Protein 4JNU (pdb70)

Solvent-accessible surface area: 9953 Å² total; per-residue (Å²): 135,107,130,8,70,1,64,55,0,71,93,1,58,102,63,0,101,96,13,41,59,22,1,48,111,3,1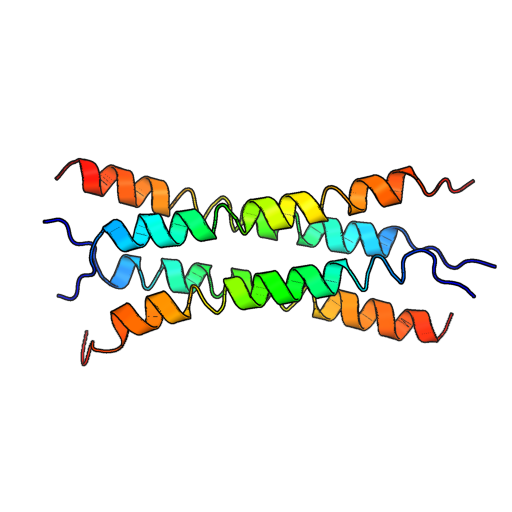7,58,36,0,97,88,13,25,89,94,25,145,163,62,135,76,122,14,84,8,102,14,0,140,78,0,48,77,55,0,98,85,16,58,93,21,2,55,83,0,25,65,43,0,121,86,30,40,115,93,36,146,116,188,112,148,78,57,38,15,93,32,1,124,73,0,50,122,64,0,106,121,17,31,86,33,0,48,102,1,16,56,48,0,105,80,16,22,112,90,27,152,150,126,86,129,7,57,2,9,84,22,0,128,93,0,32,109,70,0,99,112,19,33,112,26,0,42,84,1,15,50,45,0,108,83,60,19,129,106,36,189,138,132

CATH classification: 1.20.5.170

InterPro domains:
  IPR024864 Nucleoporin Nup54/Nup57/Nup44 [PTHR13000] (2-497)
  IPR025712 Nucleoporin Nup54, alpha-helical domain [PF13874] (300-438)
  IPR040985 Nup54, C-terminal interacting domain [PF18437] (453-491)

Structure (mmCIF, N/CA/C/O backbone):
data_4JNU
#
_entry.id   4JNU
#
_cell.length_a   39.909
_cell.length_b   45.126
_cell.length_c   46.384
_cell.angle_alpha   90.000
_cell.angle_beta   113.750
_cell.angle_gamma   90.000
#
_symmetry.space_group_name_H-M   'P 1 21 1'
#
loop_
_entity.id
_entity.type
_entity.pdbx_description
1 polymer 'Nucleoporin p54'
2 water water
#
loop_
_atom_site.group_PDB
_atom_site.id
_atom_site.type_symbol
_atom_site.label_atom_id
_atom_site.label_alt_id
_atom_site.label_comp_id
_atom_site.label_asym_id
_atom_site.label_entity_id
_atom_site.label_seq_id
_atom_site.pdbx_PDB_ins_code
_atom_site.Cartn_x
_atom_site.Cartn_y
_atom_site.Cartn_z
_atom_site.occupancy
_atom_site.B_iso_or_equiv
_atom_site.auth_seq_id
_atom_site.auth_comp_id
_atom_site.auth_asym_id
_atom_site.auth_atom_id
_atom_site.pdbx_PDB_model_num
ATOM 1 N N . SER A 1 1 ? -0.802 -6.561 41.252 1.00 49.49 451 SER A N 1
ATOM 2 C CA . SER A 1 1 ? 0.449 -5.833 41.057 1.00 48.59 451 SER A CA 1
ATOM 3 C C . SER A 1 1 ? 0.459 -5.116 39.712 1.00 33.43 451 SER A C 1
ATOM 4 O O . SER A 1 1 ? -0.310 -5.463 38.813 1.00 31.70 451 SER A O 1
ATOM 11 N N . TYR A 1 2 ? 1.335 -4.120 39.587 1.00 27.33 452 TYR A N 1
ATOM 12 C CA . TYR A 1 2 ? 1.345 -3.219 38.428 1.00 25.02 452 TYR A CA 1
ATOM 13 C C . TYR A 1 2 ? 2.529 -3.421 37.485 1.00 24.66 452 TYR A C 1
ATOM 14 O O . TYR A 1 2 ? 3.671 -3.498 37.916 1.00 23.37 452 TYR A O 1
ATOM 32 N N . TYR A 1 3 ? 2.233 -3.457 36.194 1.00 22.18 453 TYR A N 1
ATOM 33 C CA . TYR A 1 3 ? 3.228 -3.760 35.184 1.00 20.74 453 TYR A CA 1
ATOM 34 C C . TYR A 1 3 ? 3.152 -2.745 34.061 1.00 22.03 453 TYR A C 1
ATOM 35 O O . TYR A 1 3 ? 2.061 -2.380 33.629 1.00 25.53 453 TYR A O 1
ATOM 53 N N . ILE A 1 4 ? 4.307 -2.328 33.568 1.00 19.65 454 ILE A N 1
ATOM 54 C CA . ILE A 1 4 ? 4.367 -1.399 32.446 1.00 20.51 454 ILE A CA 1
ATOM 55 C C . ILE A 1 4 ? 4.964 -2.097 31.234 1.00 18.70 454 ILE A C 1
ATOM 56 O O . ILE A 1 4 ? 5.775 -3.017 31.360 1.00 21.11 454 ILE A O 1
ATOM 72 N N . ASP A 1 5 ? 4.508 -1.679 30.063 1.00 18.85 455 ASP A N 1
ATOM 73 C CA . ASP A 1 5 ? 5.010 -2.197 28.803 1.00 21.19 455 ASP A CA 1
ATOM 74 C C . ASP A 1 5 ? 6.529 -2.064 28.713 1.00 19.32 455 ASP A C 1
ATOM 75 O O . ASP A 1 5 ? 7.090 -0.998 29.024 1.00 22.15 455 ASP A O 1
ATOM 84 N N . ALA A 1 6 ? 7.188 -3.143 28.297 1.00 18.14 456 ALA A N 1
A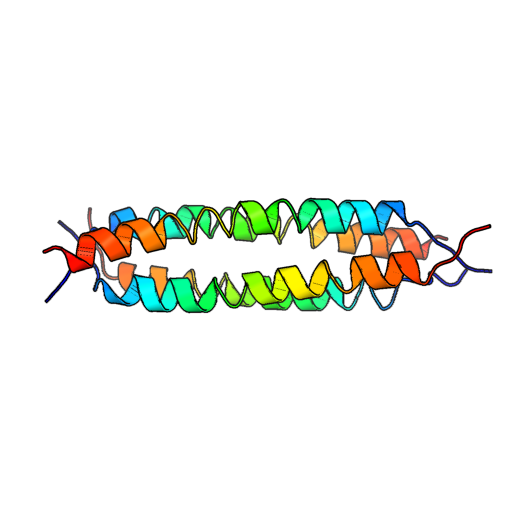TOM 85 C CA . ALA A 1 6 ? 8.639 -3.134 28.151 1.00 21.14 456 ALA A CA 1
ATOM 86 C C . ALA A 1 6 ? 9.060 -2.055 27.181 1.00 23.58 456 ALA A C 1
ATOM 87 O O . ALA A 1 6 ? 10.151 -1.510 27.306 1.00 18.36 456 ALA A O 1
ATOM 94 N N . ASP A 1 7 ? 8.211 -1.736 26.213 1.00 20.19 457 ASP A N 1
ATOM 95 C CA . ASP A 1 7 ? 8.577 -0.703 25.233 1.00 20.47 457 ASP A CA 1
ATOM 96 C C . ASP A 1 7 ? 8.715 0.672 25.878 1.00 24.06 457 ASP A C 1
ATOM 97 O O . ASP A 1 7 ? 9.515 1.485 25.413 1.00 20.37 457 ASP A O 1
ATOM 106 N N . LEU A 1 8 ? 7.966 0.944 26.940 1.00 17.13 458 LEU A N 1
ATOM 107 C CA . LEU A 1 8 ? 8.085 2.221 27.656 1.00 18.83 458 LEU A CA 1
ATOM 108 C C . LEU A 1 8 ? 9.448 2.327 28.283 1.00 19.42 458 LEU A C 1
ATOM 109 O O . LEU A 1 8 ? 10.041 3.415 28.352 1.00 18.62 458 LEU A O 1
ATOM 125 N N . LEU A 1 9 ? 9.987 1.196 28.701 1.00 14.29 459 LEU A N 1
ATOM 126 C CA . LEU A 1 9 ? 11.305 1.142 29.278 1.00 17.82 459 LEU A CA 1
ATOM 127 C C . LEU A 1 9 ? 12.369 1.258 28.180 1.00 16.77 459 LEU A C 1
ATOM 128 O O . LEU A 1 9 ? 13.398 1.895 28.385 1.00 16.79 459 LEU A O 1
ATOM 144 N N A ARG A 1 10 ? 12.129 0.653 27.020 0.60 16.02 460 ARG A N 1
ATOM 145 N N B ARG A 1 10 ? 12.125 0.656 27.019 0.40 15.98 460 ARG A N 1
ATOM 146 C CA A ARG A 1 10 ? 13.080 0.793 25.909 0.60 16.27 460 ARG A CA 1
ATOM 147 C CA B ARG A 1 10 ? 13.077 0.777 25.912 0.40 17.25 460 ARG A CA 1
ATOM 148 C C A ARG A 1 10 ? 13.146 2.241 25.460 0.60 19.10 460 ARG A C 1
ATOM 149 C C B ARG A 1 10 ? 13.135 2.222 25.426 0.40 18.71 460 ARG A C 1
ATOM 150 O O A ARG A 1 10 ? 14.213 2.738 25.080 0.60 17.40 460 ARG A O 1
ATOM 151 O O B ARG A 1 10 ? 14.184 2.694 24.982 0.40 19.52 460 ARG A O 1
ATOM 192 N N . GLU A 1 11 ? 12.011 2.927 25.517 1.00 16.07 461 GLU A N 1
ATOM 193 C CA . GLU A 1 11 ? 11.964 4.345 25.155 1.00 18.75 461 GLU A CA 1
ATOM 194 C C . GLU A 1 11 ? 12.778 5.194 26.143 1.00 14.64 461 GLU A C 1
ATOM 195 O O . GLU A 1 11 ? 13.533 6.111 25.739 1.00 14.34 461 GLU A O 1
ATOM 207 N N . ILE A 1 12 ? 12.661 4.912 27.431 1.00 13.63 462 ILE A N 1
ATOM 208 C CA . ILE A 1 12 ? 13.446 5.610 28.433 1.00 13.36 462 ILE A CA 1
ATOM 209 C C . ILE A 1 12 ? 14.927 5.358 28.139 1.00 13.56 462 ILE A C 1
ATOM 210 O O . ILE A 1 12 ? 15.746 6.261 28.260 1.00 12.96 462 ILE A O 1
ATOM 226 N N . LYS A 1 13 ? 15.266 4.121 27.765 1.00 13.08 463 LYS A N 1
ATOM 227 C CA . LYS A 1 13 ? 16.649 3.760 27.481 1.00 15.61 463 LYS A CA 1
ATOM 228 C C . LYS A 1 13 ? 17.154 4.577 26.299 1.00 15.52 463 LYS A C 1
ATOM 229 O O . LYS A 1 13 ? 18.307 5.009 26.291 1.00 14.44 463 LYS A O 1
ATOM 248 N N . GLN A 1 14 ? 16.289 4.804 25.310 1.00 14.42 464 GLN A N 1
ATOM 249 C CA . GLN A 1 14 ? 16.683 5.580 24.132 1.00 16.44 464 GLN A CA 1
ATOM 250 C C . GLN A 1 14 ? 17.016 7.009 24.549 1.00 14.79 464 GLN A C 1
ATOM 251 O O . GLN A 1 14 ? 18.021 7.576 24.107 1.00 14.34 464 GLN A O 1
ATOM 265 N N . HIS A 1 15 ? 16.208 7.619 25.411 1.00 13.88 465 HIS A N 1
ATOM 266 C CA . HIS A 1 15 ? 16.513 8.957 25.917 1.00 13.66 465 HIS A CA 1
ATOM 267 C C . HIS A 1 15 ? 17.795 8.969 26.739 1.00 11.45 465 HIS A C 1
ATOM 268 O O . HIS A 1 15 ? 18.575 9.926 26.669 1.00 13.44 465 HIS A O 1
ATOM 283 N N . LEU A 1 16 ? 18.048 7.909 27.498 1.00 11.65 466 LEU A N 1
ATOM 284 C CA . LEU A 1 16 ? 19.283 7.836 28.278 1.00 12.92 466 LEU A CA 1
ATOM 285 C C . LEU A 1 16 ? 20.494 7.753 27.350 1.00 11.85 466 LEU A C 1
ATOM 286 O O . LEU A 1 16 ? 21.525 8.327 27.636 1.00 11.86 466 LEU A O 1
ATOM 302 N N A LYS A 1 17 ? 20.361 7.057 26.224 0.44 13.27 467 LYS A N 1
ATOM 303 N N B LYS A 1 17 ? 20.337 7.060 26.233 0.56 11.30 467 LYS A N 1
ATOM 304 C CA A LYS A 1 17 ? 21.461 7.028 25.264 0.44 14.87 467 LYS A CA 1
ATOM 305 C CA B LYS A 1 17 ? 21.404 6.994 25.251 0.56 12.69 467 LYS A CA 1
ATOM 306 C C A LYS A 1 17 ? 21.721 8.428 24.726 0.44 14.15 467 LYS A C 1
ATOM 307 C C B LYS A 1 17 ? 21.692 8.365 24.646 0.56 11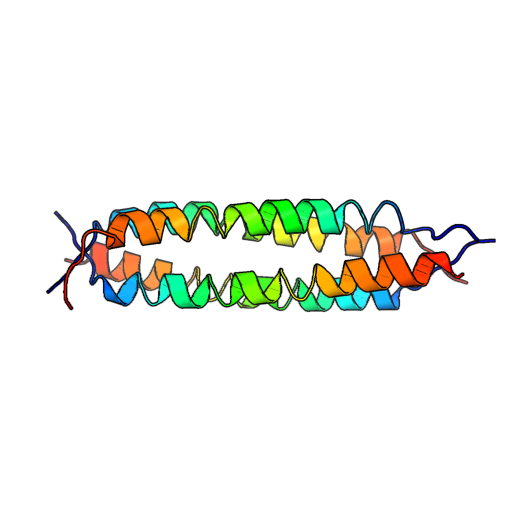.66 467 LYS A C 1
ATOM 308 O O A LYS A 1 17 ? 22.876 8.842 24.556 0.44 11.29 467 LYS A O 1
ATOM 309 O O B LYS A 1 17 ? 22.845 8.702 24.369 0.56 17.03 467 LYS A O 1
ATOM 346 N N . GLN A 1 18 ? 20.655 9.168 24.452 1.00 14.33 468 GLN A N 1
ATOM 347 C CA . GLN A 1 18 ? 20.825 10.536 23.968 1.00 17.14 468 GLN A CA 1
ATOM 348 C C . GLN A 1 18 ? 21.529 11.407 25.021 1.00 14.34 468 GLN A C 1
ATOM 349 O O . GLN A 1 18 ? 22.409 12.224 24.688 1.00 12.44 468 GLN A O 1
ATOM 363 N N . GLN A 1 19 ? 21.191 11.228 26.294 1.00 12.55 469 GLN A N 1
ATOM 364 C CA . GLN A 1 19 ? 21.897 11.907 27.370 1.00 12.88 469 GLN A CA 1
ATOM 365 C C . GLN A 1 19 ? 23.379 11.510 27.386 1.00 13.37 469 GLN A C 1
ATOM 366 O O . GLN A 1 19 ? 24.260 12.367 27.564 1.00 11.64 469 GLN A O 1
ATOM 380 N N . GLN A 1 20 ? 23.667 10.222 27.216 1.00 11.99 470 GLN A N 1
ATOM 381 C CA . GLN A 1 20 ? 25.060 9.778 27.190 1.00 12.97 470 GLN A CA 1
ATOM 382 C C . GLN A 1 20 ? 25.820 10.419 26.033 1.00 13.83 470 GLN A C 1
ATOM 383 O O . GLN A 1 20 ? 26.969 10.806 26.202 1.00 14.53 470 GLN A O 1
ATOM 397 N N . GLU A 1 21 ? 25.183 10.532 24.865 1.00 11.71 471 GLU A N 1
ATOM 398 C CA . GLU A 1 21 ? 25.805 11.227 23.741 1.00 15.23 471 GLU A CA 1
ATOM 399 C C . GLU A 1 21 ? 26.107 12.677 24.098 1.00 11.49 471 GLU A C 1
ATOM 400 O O . GLU A 1 21 ? 27.185 13.180 23.763 1.00 12.95 471 GLU A O 1
ATOM 412 N N . GLY A 1 22 ? 25.206 13.342 24.795 1.00 12.46 472 GLY A N 1
ATOM 413 C CA . GLY A 1 22 ? 25.456 14.714 25.189 1.00 14.74 472 GLY A CA 1
ATOM 414 C C . GLY A 1 22 ? 26.640 14.853 26.114 1.00 12.73 472 GLY A C 1
ATOM 415 O O . GLY A 1 22 ? 27.451 15.773 25.939 1.00 14.13 472 GLY A O 1
ATOM 419 N N . LEU A 1 23 ? 26.762 13.972 27.099 1.00 12.60 473 LEU A N 1
ATOM 420 C CA . LEU A 1 23 ? 27.904 14.034 28.008 1.00 12.56 473 LEU A CA 1
ATOM 421 C C . LEU A 1 23 ? 29.203 13.704 27.284 1.00 11.30 473 LEU A C 1
ATOM 422 O O . LEU A 1 23 ? 30.231 14.314 27.565 1.00 13.65 473 LEU A O 1
ATOM 438 N N A SER A 1 24 ? 29.168 12.740 26.367 0.58 12.08 474 SER A N 1
ATOM 439 N N B SER A 1 24 ? 29.159 12.763 26.343 0.42 12.98 474 SER A N 1
ATOM 440 C CA A SER A 1 24 ? 30.354 12.413 25.586 0.58 12.19 474 SER A CA 1
ATOM 441 C CA B SER A 1 24 ? 30.352 12.400 25.583 0.42 12.34 474 SER A CA 1
ATOM 442 C C A SER A 1 24 ? 30.819 13.624 24.791 0.58 12.50 474 SER A C 1
ATOM 443 C C B SER A 1 24 ? 30.826 13.542 24.689 0.42 11.75 474 SER A C 1
ATOM 444 O O A SER A 1 24 ? 32.012 13.971 24.799 0.58 12.93 474 SER A O 1
ATOM 445 O O B SER A 1 24 ? 32.036 13.730 24.500 0.42 14.20 474 SER A O 1
ATOM 460 N N . HIS A 1 25 ? 29.891 14.289 24.108 1.00 13.59 475 HIS A N 1
ATOM 461 C CA . HIS A 1 25 ? 30.264 15.462 23.312 1.00 13.51 475 HIS A CA 1
ATOM 462 C C . HIS A 1 25 ? 30.886 16.535 24.177 1.00 13.58 475 HIS A C 1
ATOM 463 O O . HIS A 1 25 ? 31.850 17.173 23.773 1.00 13.43 475 HIS A O 1
ATOM 478 N N A LEU A 1 26 ? 30.370 16.731 25.379 0.70 11.15 476 LEU A N 1
ATOM 479 N N B LEU A 1 26 ? 30.342 16.723 25.373 0.30 17.29 476 LEU A N 1
ATOM 480 C CA A LEU A 1 26 ? 30.878 17.774 26.247 0.70 13.08 476 LEU A CA 1
ATOM 481 C CA B LEU A 1 26 ? 30.844 17.747 26.273 0.30 11.62 476 LEU A CA 1
ATOM 482 C C A LEU A 1 26 ? 32.237 17.391 26.827 0.70 13.00 476 LEU A C 1
ATOM 483 C C B LEU A 1 26 ? 32.234 17.376 26.773 0.30 10.91 476 LEU A C 1
ATOM 484 O O A LEU A 1 26 ? 33.128 18.228 26.938 0.70 11.36 476 LEU A O 1
ATOM 485 O O B LEU A 1 26 ? 33.142 18.200 26.758 0.30 15.72 476 LEU A O 1
ATOM 516 N N . ILE A 1 27 ? 32.398 16.135 27.212 1.00 12.89 477 ILE A N 1
ATOM 517 C CA . ILE A 1 27 ? 33.701 15.655 27.651 1.00 13.41 477 ILE A CA 1
ATOM 518 C C . ILE A 1 27 ? 34.733 15.854 26.537 1.00 15.05 477 ILE A C 1
ATOM 519 O O . ILE A 1 27 ? 35.843 16.325 26.802 1.00 15.32 477 ILE A O 1
ATOM 535 N N . SER A 1 28 ? 34.364 15.539 25.296 1.00 13.45 478 SER A N 1
ATOM 536 C CA . SER A 1 28 ? 35.265 15.738 24.164 1.00 15.07 478 SER A CA 1
ATOM 537 C C . SER A 1 28 ? 35.659 17.206 24.014 1.00 15.67 478 SER A C 1
ATOM 538 O O . SER A 1 28 ? 36.812 17.523 23.727 1.00 16.27 478 SER A O 1
ATOM 546 N N . ILE A 1 29 ? 34.701 18.106 24.181 1.00 13.57 479 ILE A N 1
ATOM 547 C CA . ILE A 1 29 ? 34.968 19.532 24.060 1.00 13.92 479 ILE A CA 1
ATOM 548 C C . ILE A 1 29 ? 35.956 19.985 25.112 1.00 15.19 479 ILE A C 1
ATOM 549 O O . ILE A 1 29 ? 36.888 20.720 24.811 1.00 15.17 479 ILE A O 1
ATOM 565 N N . ILE A 1 30 ? 35.785 19.531 26.342 1.00 12.50 480 ILE A N 1
ATOM 566 C CA . ILE A 1 30 ? 36.698 19.902 27.415 1.00 15.17 480 ILE A CA 1
ATOM 567 C C . ILE A 1 30 ? 38.091 19.300 27.190 1.00 14.53 480 ILE A C 1
ATOM 568 O O . ILE A 1 30 ? 39.096 19.973 27.412 1.00 16.09 480 ILE A O 1
ATOM 584 N N . LYS A 1 31 ? 38.148 18.045 26.759 1.00 13.84 481 LYS A N 1
ATOM 585 C CA . LYS A 1 31 ? 39.424 17.429 26.457 1.00 16.54 481 LYS A CA 1
ATOM 586 C C . LYS A 1 31 ? 40.159 18.254 25.409 1.00 15.99 481 LYS A C 1
ATOM 587 O O . LYS A 1 31 ? 41.377 18.485 25.520 1.00 17.40 481 LYS A O 1
ATOM 606 N N . ASP A 1 32 ? 39.441 18.703 24.378 1.00 16.39 482 ASP A N 1
ATOM 607 C CA . ASP A 1 32 ? 40.073 19.496 23.318 1.00 17.18 482 ASP A CA 1
ATOM 608 C C . ASP A 1 32 ? 40.542 20.845 23.846 1.00 18.69 482 ASP A C 1
ATOM 609 O O . ASP A 1 32 ? 41.615 21.327 23.460 1.00 19.77 482 ASP A O 1
ATOM 618 N N . ASP A 1 33 ? 39.754 21.452 24.724 1.00 17.08 483 ASP A N 1
ATOM 619 C CA . ASP A 1 33 ? 40.123 22.715 25.359 1.00 17.20 483 ASP A CA 1
ATOM 620 C C . ASP A 1 33 ? 41.437 22.540 26.102 1.00 17.92 483 ASP A C 1
ATOM 621 O O . ASP A 1 33 ? 42.325 23.371 26.007 1.00 18.90 483 ASP A O 1
ATOM 630 N N . LEU A 1 34 ? 41.542 21.465 26.867 1.00 18.69 484 LEU A N 1
ATOM 631 C CA . LEU A 1 34 ? 42.723 21.200 27.677 1.00 17.92 484 LEU A CA 1
ATOM 632 C C . LEU A 1 34 ? 43.953 20.877 26.841 1.00 19.80 484 LEU A C 1
ATOM 633 O O . LEU A 1 34 ? 45.070 21.206 27.250 1.00 21.34 484 LEU A O 1
ATOM 649 N N . GLU A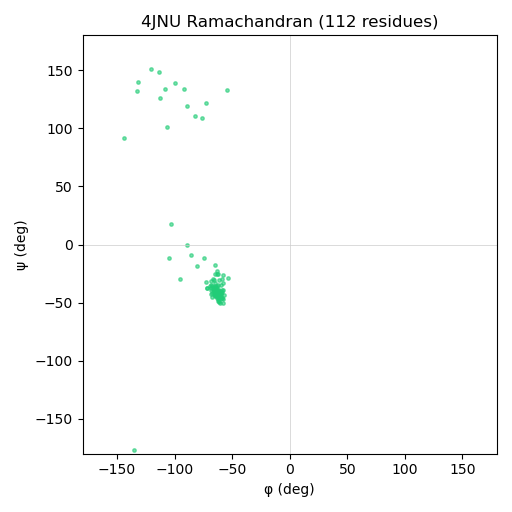 1 35 ? 43.768 20.255 25.679 1.00 37.38 485 GLU A N 1
ATOM 650 C CA . GLU A 1 35 ? 44.892 20.049 24.764 1.00 37.28 485 GLU A CA 1
ATOM 651 C C . GLU A 1 35 ? 45.392 21.390 24.247 1.00 36.51 485 GLU A C 1
ATOM 652 O O . GLU A 1 35 ? 46.598 21.622 24.130 1.00 36.15 485 GLU A O 1
ATOM 664 N N . ASP A 1 36 ? 44.459 22.273 23.922 1.00 36.68 486 ASP A N 1
ATOM 665 C CA . ASP A 1 36 ? 44.800 23.549 23.320 1.00 36.65 486 ASP A CA 1
ATOM 666 C C . ASP A 1 36 ? 45.531 24.445 24.309 1.00 35.79 486 ASP A C 1
ATOM 667 O O . ASP A 1 36 ? 46.426 25.210 23.932 1.00 35.58 486 ASP A O 1
ATOM 676 N N . ILE A 1 37 ? 45.162 24.348 25.579 1.00 35.61 487 ILE A N 1
ATOM 677 C CA . ILE A 1 37 ? 45.800 25.160 26.607 1.00 35.74 487 ILE A CA 1
ATOM 678 C C . ILE A 1 37 ? 47.280 24.798 26.783 1.00 34.42 487 ILE A C 1
ATOM 679 O O . ILE A 1 37 ? 48.055 25.576 27.343 1.00 34.10 487 ILE A O 1
ATOM 695 N N . LYS A 1 38 ? 47.691 23.632 26.294 1.00 34.52 488 LYS A N 1
ATOM 696 C CA . LYS A 1 38 ? 49.097 23.250 26.379 1.00 34.44 488 LYS A CA 1
ATOM 697 C C . LYS A 1 38 ? 50.006 24.186 25.592 1.00 40.05 488 LYS A C 1
ATOM 698 O O . LYS A 1 38 ? 51.199 24.277 25.870 1.00 39.90 488 LYS A O 1
ATOM 717 N N . LEU A 1 39 ? 49.441 24.870 24.606 1.00 34.32 489 LEU A N 1
ATOM 718 C CA . LEU A 1 39 ? 50.239 25.620 23.648 1.00 34.66 489 LEU A CA 1
ATOM 719 C C . LEU A 1 39 ? 50.212 27.134 23.880 1.00 36.71 489 LEU A C 1
ATOM 720 O O . LEU A 1 39 ? 50.831 27.891 23.129 1.00 37.04 489 LEU A O 1
ATOM 736 N N A VAL A 1 40 ? 49.529 27.579 24.933 0.63 13.73 490 VAL A N 1
ATOM 737 N N B VAL A 1 40 ? 49.565 27.527 26.288 0.23 27.12 490 VAL A N 1
ATOM 738 C CA A VAL A 1 40 ? 49.397 29.009 25.201 0.63 18.70 490 VAL A CA 1
ATOM 739 C CA B VAL A 1 40 ? 49.421 28.943 25.971 0.23 25.80 490 VAL A CA 1
ATOM 740 C C A VAL A 1 40 ? 50.423 29.491 26.229 0.63 30.00 490 VAL A C 1
ATOM 741 C C B VAL A 1 40 ? 50.335 29.778 26.855 0.23 29.98 490 VAL A C 1
ATOM 742 O O A VAL A 1 40 ? 50.823 28.752 27.130 0.63 33.63 490 VAL A O 1
ATOM 743 O O B VAL A 1 40 ? 50.833 30.813 26.429 0.23 12.31 490 VAL A O 1
ATOM 768 N N . SER B 1 1 ? 2.588 -10.264 25.729 1.00 26.24 452 SER B N 1
ATOM 769 C CA . SER B 1 1 ? 3.573 -9.197 25.532 1.00 22.69 452 SER B CA 1
ATOM 770 C C . SER B 1 1 ? 4.521 -9.124 26.722 1.00 19.86 452 SER B C 1
ATOM 771 O O . SER B 1 1 ? 4.324 -9.811 27.708 1.00 19.38 452 SER B O 1
ATOM 778 N N . TYR B 1 2 ? 5.565 -8.303 26.619 1.00 20.91 453 TYR B N 1
ATOM 779 C CA . TYR B 1 2 ? 6.554 -8.202 27.686 1.00 15.08 453 TYR B CA 1
ATOM 780 C C . TYR B 1 2 ? 6.333 -6.990 28.576 1.00 21.47 453 TYR B C 1
ATOM 781 O O . TYR B 1 2 ? 6.057 -5.892 28.090 1.00 18.39 453 TYR B O 1
ATOM 799 N N . TYR B 1 3 ? 6.509 -7.187 29.878 1.00 16.50 454 TYR B N 1
ATOM 800 C CA . TYR B 1 3 ? 6.244 -6.143 30.867 1.00 14.38 454 TYR B CA 1
ATOM 801 C C . TYR B 1 3 ? 7.332 -6.121 31.915 1.00 17.32 454 TYR B C 1
ATOM 802 O O . TYR B 1 3 ? 8.081 -7.081 32.054 1.00 18.33 454 TYR B O 1
ATOM 820 N N A ILE B 1 4 ? 7.425 -5.002 32.633 0.49 19.38 455 ILE B N 1
ATOM 821 N N B ILE B 1 4 ? 7.449 -5.009 32.629 0.51 18.92 455 ILE B N 1
ATOM 822 C CA A ILE B 1 4 ? 8.387 -4.821 33.721 0.49 18.69 455 ILE B CA 1
ATOM 823 C CA B ILE B 1 4 ? 8.342 -4.941 33.776 0.51 23.17 455 ILE B CA 1
ATOM 824 C C A ILE B 1 4 ? 7.656 -4.241 34.939 0.49 16.89 455 ILE B C 1
ATOM 825 C C B ILE B 1 4 ? 7.604 -4.325 34.955 0.51 21.86 455 ILE B C 1
ATOM 826 O O A ILE B 1 4 ? 6.622 -3.587 34.788 0.49 22.01 455 ILE B O 1
ATOM 827 O O B ILE B 1 4 ? 6.519 -3.752 34.800 0.51 16.52 455 ILE B O 1
ATOM 858 N N . ASP B 1 5 ? 8.165 -4.503 36.143 1.00 17.42 456 ASP B N 1
ATOM 859 C CA . ASP B 1 5 ? 7.578 -3.938 37.358 1.00 20.79 456 ASP B CA 1
ATOM 860 C C . ASP B 1 5 ? 7.523 -2.420 37.259 1.00 18.10 456 ASP B C 1
ATOM 861 O O . ASP B 1 5 ? 8.516 -1.780 36.961 1.00 21.38 456 ASP B O 1
ATOM 870 N N . ALA B 1 6 ? 6.354 -1.849 37.531 1.00 18.40 457 ALA B N 1
ATOM 871 C CA . ALA B 1 6 ? 6.198 -0.410 37.430 1.00 19.80 457 ALA B CA 1
ATOM 872 C C . ALA B 1 6 ? 7.156 0.367 38.324 1.00 17.12 457 ALA B C 1
ATOM 873 O O . ALA B 1 6 ? 7.478 1.506 38.016 1.00 18.22 457 ALA B O 1
ATOM 880 N N . ASP B 1 7 ? 7.609 -0.230 39.425 1.00 19.60 458 ASP B N 1
ATOM 881 C CA . ASP B 1 7 ? 8.384 0.536 40.397 1.00 17.54 458 ASP B CA 1
ATOM 882 C C . ASP B 1 7 ? 9.805 0.809 39.901 1.00 17.01 458 ASP B C 1
ATOM 883 O O . ASP B 1 7 ? 10.531 1.657 40.439 1.00 15.71 458 ASP B O 1
ATOM 892 N N . LEU B 1 8 ? 10.198 0.140 38.823 1.00 17.52 459 LEU B N 1
ATOM 893 C CA . LEU B 1 8 ? 11.471 0.475 38.202 1.00 14.14 459 LEU B CA 1
ATOM 894 C C . LEU B 1 8 ? 11.517 1.964 37.784 1.00 12.91 459 LEU B C 1
ATOM 895 O O . LEU B 1 8 ? 12.581 2.590 37.818 1.00 15.08 459 LEU B O 1
ATOM 911 N N . LEU B 1 9 ? 10.378 2.523 37.392 1.00 14.47 460 LEU B N 1
ATOM 912 C CA . LEU B 1 9 ? 10.307 3.940 37.004 1.00 16.06 460 LEU B CA 1
ATOM 913 C C . LEU B 1 9 ? 10.728 4.858 38.139 1.00 16.11 460 LEU B C 1
ATOM 914 O O . LEU B 1 9 ? 11.336 5.892 37.901 1.00 15.15 460 LEU B O 1
ATOM 930 N N . ARG B 1 10 ? 10.410 4.482 39.369 1.00 12.90 461 ARG B N 1
ATOM 931 C CA . ARG B 1 10 ? 10.748 5.295 40.524 1.00 12.58 461 ARG B CA 1
ATOM 932 C C . ARG B 1 10 ? 12.247 5.250 40.808 1.00 13.06 461 ARG B C 1
ATOM 933 O O . ARG B 1 10 ? 12.843 6.250 41.221 1.00 9.77 461 ARG B O 1
ATOM 954 N N . GLU B 1 11 ? 12.861 4.082 40.604 1.00 12.27 462 GLU B N 1
ATOM 955 C CA . GLU B 1 11 ? 14.304 3.970 40.741 1.00 11.36 462 GLU B CA 1
ATOM 956 C C . GLU B 1 11 ? 15.020 4.811 39.679 1.00 12.59 462 GLU B C 1
ATOM 957 O O . GLU B 1 11 ? 15.974 5.528 39.970 1.00 12.97 462 GLU B O 1
ATOM 969 N N . ILE B 1 12 ? 14.533 4.729 38.447 1.00 11.60 463 ILE B N 1
ATOM 970 C CA . ILE B 1 12 ? 15.114 5.508 37.363 1.00 13.60 463 ILE B CA 1
ATOM 971 C C . ILE B 1 12 ? 14.978 7.004 37.689 1.00 10.64 463 ILE B C 1
ATOM 972 O O . ILE B 1 12 ? 15.961 7.757 37.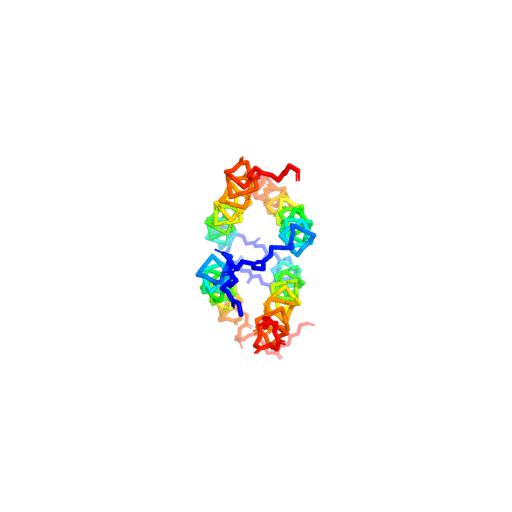615 1.00 11.09 463 ILE B O 1
ATOM 988 N N . LYS B 1 13 ? 13.783 7.427 38.078 1.00 11.92 464 LYS B N 1
ATOM 989 C CA . LYS B 1 13 ? 13.543 8.862 38.344 1.00 10.54 464 LYS B CA 1
ATOM 990 C C . LYS B 1 13 ? 14.421 9.367 39.486 1.00 10.87 464 LYS B C 1
ATOM 991 O O . LYS B 1 13 ? 14.902 10.516 39.450 1.00 12.90 464 LYS B O 1
ATOM 1010 N N . GLN B 1 14 ? 14.682 8.537 40.483 1.00 10.62 465 GLN B N 1
ATOM 1011 C CA . GLN B 1 14 ? 15.549 8.927 41.593 1.00 12.71 465 GLN B CA 1
ATOM 1012 C C . GLN B 1 14 ? 16.965 9.236 41.098 1.00 11.92 465 GLN B C 1
ATOM 1013 O O . GLN B 1 14 ? 17.564 10.232 41.478 1.00 12.70 465 GLN B O 1
ATOM 1027 N N . HIS B 1 15 ? 17.499 8.352 40.273 1.00 11.08 466 HIS B N 1
ATOM 1028 C CA . HIS B 1 15 ? 18.826 8.590 39.716 1.00 9.97 466 HIS B CA 1
ATOM 1029 C C . HIS B 1 15 ? 18.831 9.806 38.805 1.00 13.73 466 HIS B C 1
ATOM 1030 O O . HIS B 1 15 ? 19.825 10.556 38.761 1.00 13.44 466 HIS B O 1
ATOM 1045 N N . LEU B 1 16 ? 17.753 10.024 38.064 1.00 10.39 467 LEU B N 1
ATOM 1046 C CA . LEU B 1 16 ? 17.725 11.205 37.193 1.00 10.05 467 LEU B CA 1
ATOM 1047 C C . LEU B 1 16 ? 17.698 12.496 38.006 1.00 12.26 467 LEU B C 1
ATOM 1048 O O . LEU B 1 16 ? 18.262 13.521 37.581 1.00 12.11 467 LEU B O 1
ATOM 1064 N N A LYS B 1 17 ? 16.976 12.481 39.122 0.50 13.75 468 LYS B N 1
ATOM 1065 N N B LYS B 1 17 ? 17.119 12.469 39.201 0.50 11.40 468 LYS B N 1
ATOM 1066 C CA A LYS B 1 17 ? 16.945 13.611 40.035 0.50 15.86 468 LYS B CA 1
ATOM 1067 C CA B LYS B 1 17 ? 17.181 13.631 40.080 0.50 10.50 468 LYS B CA 1
ATOM 1068 C C A LYS B 1 17 ? 18.372 13.973 40.380 0.50 15.75 468 LYS B C 1
ATOM 1069 C C B LYS B 1 17 ? 18.639 13.848 40.526 0.50 11.16 468 LYS B C 1
ATOM 1070 O O A LYS B 1 17 ? 18.749 15.133 40.282 0.50 12.99 468 LYS B O 1
ATOM 1071 O O B LYS B 1 17 ? 19.108 14.981 40.646 0.50 10.64 468 LYS B O 1
ATOM 1108 N N A GLN B 1 18 ? 19.160 12.970 40.758 0.50 9.64 469 GLN B N 1
ATOM 1109 N N B GLN B 1 18 ? 19.378 12.768 40.744 0.50 16.87 469 GLN B N 1
ATOM 1110 C CA A GLN B 1 18 ? 20.565 13.161 41.107 0.50 14.43 469 GLN B CA 1
ATOM 1111 C CA B GLN B 1 18 ? 20.778 12.902 41.125 0.50 14.07 469 GLN B CA 1
ATOM 1112 C C A GLN B 1 18 ? 21.381 13.717 39.934 0.50 13.87 469 GLN B C 1
ATOM 1113 C C B GLN B 1 18 ? 21.575 13.507 39.970 0.50 10.77 469 GLN B C 1
ATOM 1114 O O A GLN B 1 18 ? 22.145 14.672 40.107 0.50 12.21 469 GLN B O 1
ATOM 1115 O O B GLN B 1 18 ? 22.516 14.280 40.194 0.50 14.60 469 GLN B O 1
ATOM 1142 N N . GLN B 1 19 ? 21.201 13.151 38.745 1.00 11.80 470 GLN B N 1
ATOM 1143 C CA . GLN B 1 19 ? 21.839 13.701 37.546 1.00 11.25 470 GLN B CA 1
ATOM 1144 C C . GLN B 1 19 ? 21.540 15.194 37.427 1.00 11.69 470 GLN B C 1
ATOM 1145 O O . GLN B 1 19 ? 22.428 15.994 37.077 1.00 12.10 470 GLN B O 1
ATOM 1159 N N . GLN B 1 20 ? 20.303 15.588 37.686 1.00 11.37 471 GLN B N 1
ATOM 1160 C CA . GLN B 1 20 ? 19.873 16.963 37.607 1.00 11.03 471 GLN B CA 1
ATOM 1161 C C . GLN B 1 20 ? 20.626 17.801 38.609 1.00 11.09 471 GLN B C 1
ATOM 1162 O O . GLN B 1 20 ? 21.077 18.907 38.273 1.00 13.78 471 GLN B O 1
ATOM 1176 N N . GLU B 1 21 ? 20.770 17.318 39.840 1.00 12.18 472 GLU B N 1
ATOM 1177 C CA . GLU B 1 21 ? 21.519 18.035 40.855 1.00 16.28 472 GLU B CA 1
ATOM 1178 C C . GLU B 1 21 ? 22.976 18.211 40.429 1.00 12.84 472 GLU B C 1
ATOM 1179 O O . GLU B 1 21 ? 23.548 19.296 40.630 1.00 14.56 472 GLU B O 1
ATOM 1191 N N . GLY B 1 22 ? 23.570 17.192 39.832 1.00 12.50 473 GLY B N 1
ATOM 1192 C CA . GLY B 1 22 ? 24.939 17.291 39.355 1.00 12.69 473 GLY B CA 1
ATOM 1193 C C . GLY B 1 22 ? 25.090 18.357 38.293 1.00 14.00 473 GLY B C 1
ATOM 1194 O O . GLY B 1 22 ? 26.049 19.143 38.328 1.00 12.15 473 GLY B O 1
ATOM 1198 N N . LEU B 1 23 ? 24.184 18.397 37.329 1.00 10.33 474 LEU B N 1
ATOM 1199 C CA . LEU B 1 23 ? 24.229 19.411 36.280 1.00 11.24 474 LEU B CA 1
ATOM 1200 C C . LEU B 1 23 ? 24.060 20.793 36.864 1.00 11.50 474 LEU B C 1
ATOM 1201 O O . LEU B 1 23 ? 24.754 21.734 36.451 1.00 11.83 474 LEU B O 1
ATOM 1217 N N . SER B 1 24 ? 23.140 20.946 37.806 1.00 12.32 475 SER B N 1
ATOM 1218 C CA . SER B 1 24 ? 22.966 22.223 38.475 1.00 11.63 475 SER B CA 1
ATOM 1219 C C . SER B 1 24 ? 24.234 22.683 39.179 1.00 12.93 475 SER B C 1
ATOM 1220 O O . SER B 1 24 ? 24.576 23.879 39.149 1.00 14.07 475 SER B O 1
ATOM 1228 N N . HIS B 1 25 ? 24.926 21.758 39.824 1.00 12.66 476 HIS B N 1
ATOM 1229 C CA . HIS B 1 25 ? 26.184 22.067 40.494 1.00 12.95 476 HIS B CA 1
ATOM 1230 C C . HIS B 1 25 ? 27.182 22.631 39.492 1.00 10.71 476 HIS B C 1
ATOM 1231 O O . HIS B 1 25 ? 27.837 23.657 39.757 1.00 10.70 476 HIS B O 1
ATOM 1246 N N . LEU B 1 26 ? 27.299 21.990 38.337 1.00 10.54 477 LEU B N 1
ATOM 1247 C CA . LEU B 1 26 ? 28.303 22.380 37.360 1.00 10.91 477 LEU B CA 1
ATOM 1248 C C . LEU B 1 26 ? 27.969 23.748 36.762 1.00 11.71 477 LEU B C 1
ATOM 1249 O O . LEU B 1 26 ? 28.841 24.601 36.587 1.00 11.15 477 LEU B O 1
ATOM 1265 N N . ILE B 1 27 ? 26.699 23.974 36.450 1.00 10.34 478 ILE B N 1
ATOM 1266 C CA . ILE B 1 27 ? 26.293 25.275 35.919 1.00 11.80 478 ILE B CA 1
ATOM 1267 C C . ILE B 1 27 ? 26.623 26.368 36.936 1.00 11.67 478 ILE B C 1
ATOM 1268 O O . ILE B 1 27 ? 27.152 27.418 36.577 1.00 13.36 478 ILE B O 1
ATOM 1284 N N A SER B 1 28 ? 26.326 26.079 38.197 0.39 13.71 479 SER B N 1
ATOM 1285 N N B SER B 1 28 ? 26.309 26.120 38.204 0.61 9.78 479 SER B N 1
ATOM 1286 C CA A SER B 1 28 ? 26.555 26.998 39.294 0.39 10.42 479 SER B CA 1
ATOM 1287 C CA B SER B 1 28 ? 26.581 27.069 39.276 0.61 10.45 479 SER B CA 1
ATOM 1288 C C A SER B 1 28 ? 28.023 27.389 39.433 0.39 10.69 479 SER B C 1
ATOM 1289 C C B SER B 1 28 ? 28.049 27.413 39.408 0.61 10.86 479 SER B C 1
ATOM 1290 O O A SER B 1 28 ? 28.338 28.577 39.548 0.39 12.15 479 SER B O 1
ATOM 1291 O O B SER B 1 28 ? 28.395 28.597 39.496 0.61 11.40 479 SER B O 1
ATOM 1306 N N . ILE B 1 29 ? 28.920 26.405 39.408 1.00 10.97 480 ILE B N 1
ATOM 1307 C CA . ILE B 1 29 ? 30.332 26.689 39.619 1.00 12.86 480 ILE B CA 1
ATOM 1308 C C . ILE B 1 29 ? 30.898 27.448 38.434 1.00 10.82 480 ILE B C 1
ATOM 1309 O O . ILE B 1 29 ? 31.811 28.263 38.604 1.00 11.65 480 ILE B O 1
ATOM 1325 N N . ILE B 1 30 ? 30.375 27.197 37.234 1.00 10.53 481 ILE B N 1
ATOM 1326 C CA . ILE B 1 30 ? 30.814 27.972 36.069 1.00 11.81 481 ILE B CA 1
ATOM 1327 C C . ILE B 1 30 ? 30.370 29.425 36.192 1.00 11.19 481 ILE B C 1
ATOM 1328 O O . ILE B 1 30 ? 31.174 30.335 35.932 1.00 13.70 481 ILE B O 1
ATOM 1344 N N . LYS B 1 31 ? 29.118 29.657 36.576 1.00 13.61 482 LYS B N 1
ATOM 1345 C CA . LYS B 1 31 ? 28.672 31.030 36.783 1.00 13.76 482 LYS B CA 1
ATOM 1346 C C . LYS B 1 31 ? 29.525 31.721 37.846 1.00 14.23 482 LYS B C 1
ATOM 1347 O O . LYS B 1 31 ? 29.884 32.904 37.711 1.00 16.55 482 LYS B O 1
ATOM 1366 N N . ASP B 1 32 ? 29.883 31.001 38.900 1.00 13.34 483 ASP B N 1
ATOM 1367 C CA . ASP B 1 32 ? 30.677 31.610 39.950 1.00 14.36 483 ASP B CA 1
ATOM 1368 C C . ASP B 1 32 ? 32.060 32.015 39.452 1.00 15.53 483 ASP B C 1
ATOM 1369 O O . ASP B 1 32 ? 32.561 33.095 39.765 1.00 16.22 483 ASP B O 1
ATOM 1378 N N . ASP B 1 33 ? 32.677 31.140 38.680 1.00 1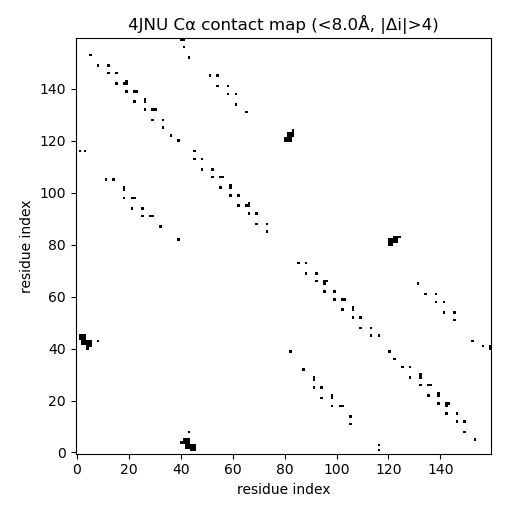4.31 484 ASP B N 1
ATOM 1379 C CA . ASP B 1 33 ? 34.011 31.397 38.164 1.00 15.69 484 ASP B CA 1
ATOM 1380 C C . ASP B 1 33 ? 34.012 32.592 37.225 1.00 16.12 484 ASP B C 1
ATOM 1381 O O . ASP B 1 33 ? 34.912 33.432 37.272 1.00 18.99 484 ASP B O 1
ATOM 1390 N N . LEU B 1 34 ? 32.990 32.671 36.380 1.00 15.12 485 LEU B N 1
ATOM 1391 C CA . LEU B 1 34 ? 32.861 33.815 35.479 1.00 17.60 485 LEU B CA 1
ATOM 1392 C C . LEU B 1 34 ? 32.683 35.117 36.227 1.00 19.12 485 LEU B C 1
ATOM 1393 O O . LEU B 1 34 ? 33.200 36.144 35.778 1.00 21.03 485 LEU B O 1
ATOM 1409 N N . GLU B 1 35 ? 31.965 35.093 37.352 1.00 17.76 486 GLU B N 1
ATOM 1410 C CA . GLU B 1 35 ? 31.824 36.290 38.192 1.00 18.50 486 GLU B CA 1
ATOM 1411 C C . GLU B 1 35 ? 33.128 36.738 38.828 1.00 23.20 486 GLU B C 1
ATOM 1412 O O . GLU B 1 35 ? 33.407 37.944 38.930 1.00 22.72 486 GLU B O 1
ATOM 1424 N N . ASP B 1 36 ? 33.934 35.777 39.263 1.00 20.90 487 ASP B N 1
ATOM 1425 C CA . ASP B 1 36 ? 35.189 36.073 39.952 1.00 27.00 487 ASP B CA 1
ATOM 1426 C C . ASP B 1 36 ? 36.235 36.687 39.037 1.00 24.19 487 ASP B C 1
ATOM 1427 O O . ASP B 1 36 ? 37.015 37.544 39.471 1.00 29.52 487 ASP B O 1
ATOM 1436 N N . ILE B 1 37 ? 36.262 36.255 37.782 1.00 21.69 488 ILE B N 1
ATOM 1437 C CA . ILE B 1 37 ? 37.231 36.769 36.813 1.00 23.78 488 ILE B CA 1
ATOM 1438 C C . ILE B 1 37 ? 36.792 38.148 36.365 1.00 28.85 488 ILE B C 1
ATOM 1439 O O . ILE B 1 37 ? 35.814 38.285 35.635 1.00 32.07 488 ILE B O 1
ATOM 1455 N N . LYS B 1 38 ? 37.512 39.179 36.790 1.00 22.01 489 LYS B N 1
ATOM 1456 C CA . LYS B 1 38 ? 37.131 40.533 36.437 1.00 23.86 489 LYS B CA 1
ATOM 1457 C C . LYS B 1 38 ? 38.098 41.073 35.397 1.00 29.92 489 LYS B C 1
ATOM 1458 O O . LYS B 1 38 ? 39.223 41.456 35.714 1.00 27.82 489 LYS B O 1
ATOM 1477 N N . LEU B 1 39 ? 37.652 41.059 34.144 1.00 37.53 490 LEU B N 1
ATOM 1478 C CA . LEU B 1 39 ? 38.478 41.491 33.023 1.00 36.54 490 LEU B CA 1
ATOM 1479 C C . LEU B 1 39 ? 38.253 42.969 32.763 1.00 54.37 490 LEU B C 1
ATOM 1480 O O . LEU B 1 39 ? 37.118 43.440 32.712 1.00 49.86 490 LEU B O 1
ATOM 1496 N N . VAL B 1 40 ? 39.348 43.693 32.584 1.00 46.33 491 VAL B N 1
ATOM 1497 C CA . VAL B 1 40 ? 39.305 45.147 32.492 1.00 55.49 491 VAL B CA 1
ATOM 1498 C C . VAL B 1 40 ? 40.026 45.617 31.231 1.00 62.17 491 VAL B C 1
ATOM 1499 O O . VAL B 1 40 ? 40.903 44.927 30.708 1.00 84.25 491 VAL B O 1
ATOM 1512 N N . SER C 1 1 ? 51.296 36.724 33.819 1.00 51.11 453 SER C N 1
ATOM 1513 C CA . SER C 1 1 ? 50.913 36.138 32.540 1.00 23.48 453 SER C CA 1
ATOM 1514 C C . SER C 1 1 ? 49.883 35.034 32.742 1.00 21.89 453 SER C C 1
ATOM 1515 O O . SER C 1 1 ? 50.203 33.920 33.145 1.00 24.43 453 SER C O 1
ATOM 1522 N N . TYR C 1 2 ? 48.632 35.356 32.452 1.00 18.35 454 TYR C N 1
ATOM 1523 C CA . TYR C 1 2 ? 47.549 34.405 32.551 1.00 18.04 454 TYR C CA 1
ATOM 1524 C C . TYR C 1 2 ? 46.876 34.245 31.195 1.00 16.07 454 TYR C C 1
ATOM 1525 O O . TYR C 1 2 ? 46.845 35.179 30.405 1.00 18.43 454 TYR C O 1
ATOM 1543 N N . TYR C 1 3 ? 46.306 33.076 30.941 1.00 16.09 455 TYR C N 1
ATOM 1544 C CA . TYR C 1 3 ? 45.482 32.901 29.759 1.00 15.68 455 TYR C CA 1
ATOM 1545 C C . TYR C 1 3 ? 44.041 32.683 30.226 1.00 13.77 455 TYR C C 1
ATOM 1546 O O . TYR C 1 3 ? 43.791 31.831 31.076 1.00 16.87 455 TYR C O 1
ATOM 1564 N N . ILE C 1 4 ? 43.125 33.483 29.703 1.00 13.81 456 ILE C N 1
ATOM 1565 C CA . ILE C 1 4 ? 41.723 33.456 30.132 1.00 14.28 456 ILE C CA 1
ATOM 1566 C C . ILE C 1 4 ? 40.869 33.438 28.875 1.00 16.96 456 ILE C C 1
ATOM 1567 O O . ILE C 1 4 ? 41.086 34.231 27.974 1.00 16.86 456 ILE C O 1
ATOM 1583 N N . ASP C 1 5 ? 39.885 32.542 28.808 1.00 18.68 457 ASP C N 1
ATOM 1584 C CA . ASP C 1 5 ? 38.974 32.499 27.667 1.00 14.44 457 ASP C CA 1
ATOM 1585 C C . ASP C 1 5 ? 37.598 32.137 28.179 1.00 14.42 457 ASP C C 1
ATOM 1586 O O . ASP C 1 5 ? 37.232 30.957 28.270 1.00 16.61 457 ASP C O 1
ATOM 1595 N N . ALA C 1 6 ? 36.830 33.165 28.495 1.00 13.12 458 ALA C N 1
ATOM 1596 C CA . ALA C 1 6 ? 35.506 32.978 29.063 1.00 13.46 458 ALA C CA 1
ATOM 1597 C C . ALA C 1 6 ? 34.573 32.291 28.072 1.00 12.78 458 ALA C C 1
ATOM 1598 O O . ALA C 1 6 ? 33.609 31.661 28.488 1.00 12.79 458 ALA C O 1
ATOM 1605 N N . ASP C 1 7 ? 34.825 32.414 26.769 1.00 13.20 459 ASP C N 1
ATOM 1606 C CA . ASP C 1 7 ? 33.971 31.760 25.787 1.00 13.35 459 ASP C CA 1
ATOM 1607 C C . ASP C 1 7 ? 33.996 30.248 25.959 1.00 12.98 459 ASP C C 1
ATOM 1608 O O . ASP C 1 7 ? 32.992 29.590 25.690 1.00 12.36 459 ASP C O 1
ATOM 1617 N N . LEU C 1 8 ? 35.111 29.698 26.431 1.00 11.50 460 LEU C N 1
ATOM 1618 C CA . LEU C 1 8 ? 35.162 28.257 26.635 1.00 11.01 460 LEU C CA 1
ATOM 1619 C C . LEU C 1 8 ? 34.189 27.841 27.714 1.00 12.11 460 LEU C C 1
ATOM 1620 O O . LEU C 1 8 ? 33.520 26.790 27.601 1.00 12.95 460 LEU C O 1
ATOM 1636 N N . LEU C 1 9 ? 34.107 28.638 28.769 1.00 10.05 461 LEU C N 1
ATOM 1637 C CA . LEU C 1 9 ? 33.209 28.322 29.879 1.00 10.39 461 LEU C CA 1
ATOM 1638 C C . LEU C 1 9 ? 31.769 28.547 29.463 1.00 10.47 461 LEU C C 1
ATOM 1639 O O . LEU C 1 9 ? 30.881 27.777 29.865 1.00 9.91 461 LEU C O 1
ATOM 1655 N N . ARG C 1 10 ? 31.504 29.573 28.670 1.00 11.00 462 ARG C N 1
ATOM 1656 C CA . ARG C 1 10 ? 30.141 29.816 28.223 1.00 10.98 462 ARG C CA 1
ATOM 1657 C C . ARG C 1 10 ? 29.651 28.691 27.322 1.00 10.97 462 ARG C C 1
ATOM 1658 O O . ARG C 1 10 ? 28.479 28.305 27.395 1.00 12.21 462 ARG C O 1
ATOM 1679 N N . GLU C 1 11 ? 30.532 28.145 26.502 1.00 11.96 463 GLU C N 1
ATOM 1680 C CA . GLU C 1 11 ? 30.201 27.017 25.635 1.00 13.20 463 GLU C CA 1
ATOM 1681 C C . GLU C 1 11 ? 29.834 25.811 26.488 1.00 11.41 463 GLU C C 1
ATOM 1682 O O . GLU C 1 11 ? 28.819 25.139 26.227 1.00 11.56 463 GLU C O 1
ATOM 1694 N N . ILE C 1 12 ? 30.624 25.533 27.513 1.00 10.63 464 ILE C N 1
ATOM 1695 C CA . ILE C 1 12 ? 30.340 24.396 28.382 1.00 10.09 464 ILE C CA 1
ATOM 1696 C C . ILE C 1 12 ? 28.994 24.637 29.061 1.00 9.92 464 ILE C C 1
ATOM 1697 O O . ILE C 1 12 ? 28.154 23.708 29.120 1.00 10.33 464 ILE C O 1
ATOM 1713 N N . LYS C 1 13 ? 28.760 25.839 29.562 1.00 9.56 465 LYS C N 1
ATOM 1714 C CA . LYS C 1 13 ? 27.493 26.134 30.238 1.00 12.40 465 LYS C CA 1
ATOM 1715 C C . LYS C 1 13 ? 26.306 25.945 29.301 1.00 10.03 465 LYS C C 1
ATOM 1716 O O . LYS C 1 13 ? 25.255 25.410 29.725 1.00 11.10 465 LYS C O 1
ATOM 1735 N N . GLN C 1 14 ? 26.427 26.354 28.042 1.00 11.27 466 GLN C N 1
ATOM 1736 C CA . GLN C 1 14 ? 25.353 26.170 27.064 1.00 12.00 466 GLN C CA 1
ATOM 1737 C C . GLN C 1 14 ? 25.043 24.686 26.868 1.00 10.23 466 GLN C C 1
ATOM 1738 O O . GLN C 1 14 ? 23.874 24.284 26.860 1.00 11.46 466 GLN C O 1
ATOM 1752 N N . HIS C 1 15 ? 26.071 23.851 26.752 1.00 9.87 467 HIS C N 1
ATOM 1753 C CA . HIS C 1 15 ? 25.844 22.431 26.604 1.00 11.44 467 HIS C CA 1
ATOM 1754 C C . HIS C 1 15 ? 25.202 21.847 27.854 1.00 11.09 467 HIS C C 1
ATOM 1755 O O . HIS C 1 15 ? 24.318 20.984 27.731 1.00 11.92 467 HIS C O 1
ATOM 1770 N N . LEU C 1 16 ? 25.625 22.289 29.036 1.00 10.21 468 LEU C N 1
ATOM 1771 C CA . LEU C 1 16 ? 25.008 21.792 30.273 1.00 9.95 468 LEU C CA 1
ATOM 1772 C C . LEU C 1 16 ? 23.522 22.171 30.355 1.00 10.10 468 LEU C C 1
ATOM 1773 O O . LEU C 1 16 ? 22.704 21.366 30.808 1.00 11.70 468 LEU C O 1
ATOM 1789 N N A LYS C 1 17 ? 23.169 23.361 29.883 0.44 15.46 469 LYS C N 1
ATOM 1790 N N B LYS C 1 17 ? 23.158 23.368 29.933 0.56 8.65 469 LYS C N 1
ATOM 1791 C CA A LYS C 1 17 ? 21.782 23.821 29.910 0.44 12.99 469 LYS C CA 1
ATOM 1792 C CA B LYS C 1 17 ? 21.754 23.758 29.951 0.56 11.88 469 LYS C CA 1
ATOM 1793 C C A LYS C 1 17 ? 20.901 23.029 28.938 0.44 10.10 469 LYS C C 1
ATOM 1794 C C B LYS C 1 17 ? 20.939 22.886 28.996 0.56 15.77 469 LYS C C 1
ATOM 1795 O O A LYS C 1 17 ? 19.713 22.820 29.201 0.44 13.80 469 LYS C O 1
ATOM 1796 O O B LYS C 1 17 ? 19.855 22.430 29.352 0.56 10.23 469 LYS C O 1
ATOM 1833 N N . GLN C 1 18 ? 21.468 22.623 27.805 1.00 11.71 470 GLN C N 1
ATOM 1834 C CA . GLN C 1 18 ? 20.796 21.769 26.838 1.00 15.89 470 GLN C CA 1
ATOM 1835 C C . GLN C 1 18 ? 20.581 20.380 27.440 1.00 13.77 470 GLN C C 1
ATOM 1836 O O . GLN C 1 18 ? 19.503 19.777 27.308 1.00 13.73 470 GLN C O 1
ATOM 1850 N N . GLN C 1 19 ? 21.591 19.858 28.123 1.00 11.10 471 GLN C N 1
ATOM 1851 C CA . GLN C 1 19 ? 21.509 18.562 28.782 1.00 13.22 471 GLN C CA 1
ATOM 1852 C C . GLN C 1 19 ? 20.399 18.577 29.838 1.00 11.31 471 GLN C C 1
ATOM 1853 O O . GLN C 1 19 ? 19.643 17.609 29.942 1.00 11.66 471 GLN C O 1
ATOM 1867 N N . GLN C 1 20 ? 20.317 19.653 30.618 1.00 10.64 472 GLN C N 1
ATOM 1868 C CA . GLN C 1 20 ? 19.316 19.789 31.680 1.00 12.09 472 GLN C CA 1
ATOM 1869 C C . GLN C 1 20 ? 17.929 19.833 31.070 1.00 11.73 472 GLN C C 1
ATOM 1870 O O . GLN C 1 20 ? 16.982 19.269 31.641 1.00 14.91 472 GLN C O 1
ATOM 1884 N N . GLU C 1 21 ? 17.765 20.473 29.918 1.00 13.35 473 GLU C N 1
ATOM 1885 C CA . GLU C 1 21 ? 16.476 20.482 29.235 1.00 16.48 473 GLU C CA 1
ATOM 1886 C C . GLU C 1 21 ? 16.060 19.060 28.871 1.00 15.03 473 GLU C C 1
ATOM 1887 O O . GLU C 1 21 ? 14.935 18.631 29.132 1.00 15.19 473 GLU C O 1
ATOM 1899 N N . GLY C 1 22 ? 16.946 18.301 28.264 1.00 13.76 474 GLY C N 1
ATOM 1900 C CA . GLY C 1 22 ? 16.630 16.934 27.896 1.00 17.82 474 GLY C CA 1
ATOM 1901 C C . GLY C 1 22 ? 16.276 16.076 29.094 1.00 15.48 474 GLY C C 1
ATOM 1902 O O . GLY C 1 22 ? 15.371 15.248 29.035 1.00 15.78 474 GLY C O 1
ATOM 1906 N N A LEU C 1 23 ? 16.984 16.307 30.186 0.52 16.44 475 LEU C N 1
ATOM 1907 N N B LEU C 1 23 ? 16.998 16.254 30.201 0.48 10.51 475 LEU C N 1
ATOM 1908 C CA A LEU C 1 23 ? 16.817 15.530 31.378 0.52 10.22 475 LEU C CA 1
ATOM 1909 C CA B LEU C 1 23 ? 16.759 15.491 31.418 0.48 20.80 475 LEU C CA 1
ATOM 1910 C C A LEU C 1 23 ? 15.480 15.887 32.058 0.52 10.70 475 LEU C C 1
ATOM 1911 C C B LEU C 1 23 ? 15.382 15.827 31.975 0.48 19.48 475 LEU C C 1
ATOM 1912 O O A LEU C 1 23 ? 14.801 15.018 32.606 0.52 18.04 475 LEU C O 1
ATOM 1913 O O B LEU C 1 23 ? 14.606 14.938 32.321 0.48 11.27 475 LEU C O 1
ATOM 1944 N N A SER C 1 24 ? 15.089 17.159 32.007 0.52 24.56 476 SER C N 1
ATOM 1945 N N B SER C 1 24 ? 15.083 17.116 32.079 0.48 10.94 476 SER C N 1
ATOM 1946 C CA A SER C 1 24 ? 13.782 17.577 32.530 0.52 14.89 476 SER C CA 1
ATOM 1947 C CA B SER C 1 24 ? 13.768 17.542 32.558 0.48 13.84 476 SER C CA 1
ATOM 1948 C C A SER C 1 24 ? 12.640 16.957 31.736 0.52 15.87 476 SER C C 1
ATOM 1949 C C B SER C 1 24 ? 12.669 16.864 31.749 0.48 15.60 476 SER C C 1
ATOM 1950 O O A SER C 1 24 ? 11.579 16.630 32.288 0.52 16.41 476 SER C O 1
ATOM 1951 O O B SER C 1 24 ? 11.679 16.369 32.312 0.48 13.48 476 SER C O 1
ATOM 1966 N N . HIS C 1 25 ? 12.831 16.828 30.431 1.00 13.24 477 HIS C N 1
ATOM 1967 C CA . HIS C 1 25 ? 11.821 16.259 29.561 1.00 16.27 477 HIS C CA 1
ATOM 1968 C C . HIS C 1 25 ? 11.640 14.782 29.872 1.00 14.50 477 HIS C C 1
ATOM 1969 O O . HIS C 1 25 ? 10.510 14.293 29.956 1.00 15.46 477 HIS C O 1
ATOM 1984 N N . LEU C 1 26 ? 12.743 14.071 30.077 1.00 13.95 478 LEU C N 1
ATOM 1985 C CA . LEU C 1 26 ? 12.665 12.665 30.412 1.00 14.55 478 LEU C CA 1
ATOM 1986 C C . LEU C 1 26 ? 11.996 12.442 31.772 1.00 13.72 478 LEU C C 1
ATOM 1987 O O . LEU C 1 26 ? 11.148 11.569 31.927 1.00 14.57 478 LEU C O 1
ATOM 2003 N N . ILE C 1 27 ? 12.357 13.249 32.761 1.00 12.95 479 ILE C N 1
ATOM 2004 C CA . ILE C 1 27 ? 11.697 13.182 34.055 1.00 16.70 479 ILE C CA 1
ATOM 2005 C C . ILE C 1 27 ? 10.182 13.387 33.912 1.00 14.44 479 ILE C C 1
ATOM 2006 O O . ILE C 1 27 ? 9.408 12.652 34.518 1.00 15.66 479 ILE C O 1
ATOM 2022 N N A SER C 1 28 ? 9.757 14.354 33.103 0.35 15.92 480 SER C N 1
ATOM 2023 N N B SER C 1 28 ? 9.767 14.372 33.110 0.65 14.85 480 SER C N 1
ATOM 2024 C CA A SER C 1 28 ? 8.329 14.582 32.900 0.35 17.60 480 SER C CA 1
ATOM 2025 C CA B SER C 1 28 ? 8.348 14.623 32.862 0.65 16.32 480 SER C CA 1
ATOM 2026 C C A SER C 1 28 ? 7.633 13.390 32.246 0.35 17.61 480 SER C C 1
ATOM 2027 C C B SER C 1 28 ? 7.657 13.397 32.258 0.65 17.12 480 SER C C 1
ATOM 2028 O O A SER C 1 28 ? 6.494 13.078 32.590 0.35 26.72 480 SER C O 1
ATOM 2029 O O B SER C 1 28 ? 6.547 13.060 32.657 0.65 18.17 480 SER C O 1
ATOM 2044 N N . ILE C 1 29 ? 8.301 12.726 31.310 1.00 16.90 481 ILE C N 1
ATOM 2045 C CA . ILE C 1 29 ? 7.738 11.542 30.663 1.00 18.03 481 ILE C CA 1
ATOM 2046 C C . ILE C 1 29 ? 7.508 10.453 31.704 1.00 18.05 481 ILE C C 1
ATOM 2047 O O . ILE C 1 29 ? 6.456 9.798 31.716 1.00 20.97 481 ILE C O 1
ATOM 2063 N N . ILE C 1 30 ? 8.482 10.249 32.587 1.00 16.89 482 ILE C N 1
ATOM 2064 C CA . ILE C 1 30 ? 8.351 9.224 33.615 1.00 18.40 482 ILE C CA 1
ATOM 2065 C C . ILE C 1 30 ? 7.266 9.609 34.621 1.00 17.80 482 ILE C C 1
ATOM 2066 O O . ILE C 1 30 ? 6.513 8.753 35.067 1.00 18.81 482 ILE C O 1
ATOM 2082 N N . LYS C 1 31 ? 7.175 10.884 34.989 1.00 17.49 483 LYS C N 1
ATOM 2083 C CA . LYS C 1 31 ? 6.085 11.305 35.872 1.00 18.57 483 LYS C CA 1
ATOM 2084 C C . LYS C 1 31 ? 4.729 11.030 35.230 1.00 20.15 483 LYS C C 1
ATOM 2085 O O . LYS C 1 31 ? 3.797 10.607 35.914 1.00 21.11 483 LYS C O 1
ATOM 2104 N N . ASP C 1 32 ? 4.591 11.283 33.932 1.00 21.25 484 ASP C N 1
ATOM 2105 C CA . ASP C 1 32 ? 3.351 10.980 33.220 1.00 24.38 484 ASP C CA 1
ATOM 2106 C C . ASP C 1 32 ? 3.033 9.490 33.321 1.00 25.67 484 ASP C C 1
ATOM 2107 O O . ASP C 1 32 ? 1.890 9.116 33.585 1.00 23.92 484 ASP C O 1
ATOM 2116 N N . ASP C 1 33 ? 4.037 8.645 33.095 1.00 23.37 485 ASP C N 1
ATOM 2117 C CA . ASP C 1 33 ? 3.877 7.191 33.164 1.00 28.63 485 ASP C CA 1
ATOM 2118 C C . ASP C 1 33 ? 3.428 6.772 34.559 1.00 25.35 485 ASP C C 1
ATOM 2119 O O . ASP C 1 33 ? 2.602 5.873 34.709 1.00 26.97 485 ASP C O 1
ATOM 2128 N N . LEU C 1 34 ? 3.996 7.391 35.591 1.00 22.29 486 LEU C N 1
ATOM 2129 C CA . LEU C 1 34 ? 3.681 6.997 36.962 1.00 23.74 486 LEU C CA 1
ATOM 2130 C C . LEU C 1 34 ? 2.283 7.454 37.329 1.00 23.83 486 LEU C C 1
ATOM 2131 O O . LEU C 1 34 ? 1.594 6.806 38.112 1.00 25.10 486 LEU C O 1
ATOM 2147 N N . GLU C 1 35 ? 1.853 8.576 36.767 1.00 23.83 487 GLU C N 1
ATOM 2148 C CA . GLU C 1 35 ? 0.475 9.010 36.978 1.00 25.52 487 GLU C CA 1
ATOM 2149 C C . GLU C 1 35 ? -0.480 7.949 36.455 1.00 26.81 487 GLU C C 1
ATOM 2150 O O . GLU C 1 35 ? -1.483 7.634 37.111 1.00 28.34 487 GLU C O 1
ATOM 2162 N N . ASP C 1 36 ? -0.187 7.391 35.284 1.00 26.50 488 ASP C N 1
ATOM 2163 C CA . ASP C 1 36 ? -1.081 6.412 34.654 1.00 28.04 488 ASP C CA 1
ATOM 2164 C C . ASP C 1 36 ? -1.151 5.106 35.451 1.00 28.81 488 ASP C C 1
ATOM 2165 O O . ASP C 1 36 ? -2.203 4.465 35.526 1.00 32.79 488 ASP C O 1
ATOM 2174 N N . ILE C 1 37 ? -0.024 4.727 36.043 1.00 30.84 489 ILE C N 1
ATOM 2175 C CA . ILE C 1 37 ? 0.074 3.547 36.908 1.00 35.26 489 ILE C CA 1
ATOM 2176 C C . ILE C 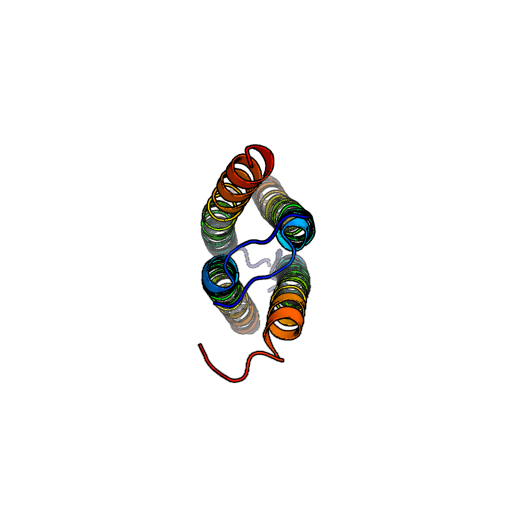1 37 ? -0.880 3.632 38.057 1.00 30.70 489 ILE C C 1
ATOM 2177 O O . ILE C 1 37 ? -1.618 2.676 38.359 1.00 35.58 489 ILE C O 1
ATOM 2193 N N . LYS C 1 38 ? -0.831 4.770 38.733 1.00 33.50 490 LYS C N 1
ATOM 2194 C CA . LYS C 1 38 ? -1.628 4.999 39.925 1.00 42.13 490 LYS C CA 1
ATOM 2195 C C . LYS C 1 38 ? -3.105 4.740 39.669 1.00 48.04 490 LYS C C 1
ATOM 2196 O O . LYS C 1 38 ? -3.830 4.354 40.580 1.00 47.74 490 LYS C O 1
ATOM 2215 N N . LEU C 1 39 ? -3.548 4.944 38.430 1.00 39.14 491 LEU C N 1
ATOM 2216 C CA . LEU C 1 39 ? -4.981 4.924 38.118 1.00 35.69 491 LEU C CA 1
ATOM 2217 C C . LEU C 1 39 ? -5.594 3.552 37.822 1.00 53.16 491 LEU C C 1
ATOM 2218 O O . LEU C 1 39 ? -6.817 3.435 37.730 1.00 48.49 491 LEU C O 1
ATOM 2234 N N . VAL C 1 40 ? -4.771 2.518 37.681 1.00 39.56 492 VAL C N 1
ATOM 2235 C CA . VAL C 1 40 ? -5.299 1.180 37.422 1.00 46.96 492 VAL C CA 1
ATOM 2236 C C . VAL C 1 40 ? -5.345 0.356 38.706 1.00 49.60 492 VAL C C 1
ATOM 2237 O O . VAL C 1 40 ? -5.061 0.863 39.791 1.00 74.05 492 VAL C O 1
ATOM 2250 N N . SER D 1 1 ? 52.154 30.395 29.717 1.00 31.74 452 SER D N 1
ATOM 2251 C CA . SER D 1 1 ? 51.234 31.111 30.602 1.00 28.38 452 SER D CA 1
ATOM 2252 C C . SER D 1 1 ? 50.395 30.183 31.446 1.00 32.21 452 SER D C 1
ATOM 2253 O O . SER D 1 1 ? 50.186 29.018 31.105 1.00 32.48 452 SER D O 1
ATOM 2260 N N . TYR D 1 2 ? 49.897 30.722 32.550 1.00 28.21 453 TYR D N 1
ATOM 2261 C CA . TYR D 1 2 ? 49.052 29.961 33.442 1.00 24.74 453 TYR D CA 1
ATOM 2262 C C . TYR D 1 2 ? 47.576 30.082 33.029 1.00 25.46 453 TYR D C 1
ATOM 2263 O O . TYR D 1 2 ? 47.017 31.181 32.998 1.00 23.84 453 TYR D O 1
ATOM 2281 N N . TYR D 1 3 ? 46.953 28.958 32.698 1.00 24.19 454 TYR D N 1
ATOM 2282 C CA . TYR D 1 3 ? 45.546 28.960 32.324 1.00 23.58 454 TYR D CA 1
ATOM 2283 C C . TYR D 1 3 ? 44.730 28.949 33.600 1.00 23.27 454 TYR D C 1
ATOM 2284 O O . TYR D 1 3 ? 44.682 27.945 34.315 1.00 23.45 454 TYR D O 1
ATOM 2302 N N . ILE D 1 4 ? 44.056 30.058 33.879 1.00 25.42 455 ILE D N 1
ATOM 2303 C CA . ILE D 1 4 ? 43.417 30.241 35.174 1.00 25.52 455 ILE D CA 1
ATOM 2304 C C . ILE D 1 4 ? 42.316 29.231 35.478 1.00 23.87 455 ILE D C 1
ATOM 2305 O O . ILE D 1 4 ? 42.044 28.964 36.647 1.00 27.90 455 ILE D O 1
ATOM 2321 N N . ASP D 1 5 ? 41.692 28.667 34.443 1.00 14.03 456 ASP D N 1
ATOM 2322 C CA . ASP D 1 5 ? 40.598 27.704 34.645 1.00 12.65 456 ASP D CA 1
ATOM 2323 C C . ASP D 1 5 ? 40.984 26.252 34.430 1.00 15.41 456 ASP D C 1
ATOM 2324 O O . ASP D 1 5 ? 40.111 25.401 34.261 1.00 23.42 456 ASP D O 1
ATOM 2333 N N . ALA D 1 6 ? 42.277 25.955 34.448 1.00 16.84 457 ALA D N 1
ATOM 2334 C CA . ALA D 1 6 ? 42.734 24.594 34.196 1.00 16.88 457 ALA D CA 1
ATOM 2335 C C . ALA D 1 6 ? 42.173 23.626 35.218 1.00 15.77 457 ALA D C 1
ATOM 2336 O O . ALA D 1 6 ? 41.648 22.589 34.838 1.00 17.10 457 ALA D O 1
ATOM 2343 N N . ASP D 1 7 ? 42.313 23.947 36.500 1.00 16.92 458 ASP D N 1
ATOM 2344 C CA . ASP D 1 7 ? 41.822 23.059 37.549 1.00 17.35 458 ASP D CA 1
ATOM 2345 C C . ASP D 1 7 ? 40.320 22.931 37.451 1.00 19.79 458 ASP D C 1
ATOM 2346 O O . ASP D 1 7 ? 39.790 21.845 37.634 1.00 18.96 458 ASP D O 1
ATOM 2355 N N . LEU D 1 8 ? 39.631 24.023 37.153 1.00 16.23 459 LEU D N 1
ATOM 2356 C CA . LEU D 1 8 ? 38.180 23.970 36.989 1.00 14.52 459 LEU D CA 1
ATOM 2357 C C . LEU D 1 8 ? 37.765 23.058 35.853 1.00 14.09 459 LEU D C 1
ATOM 2358 O O . LEU D 1 8 ? 36.835 22.247 36.015 1.00 13.34 459 LEU D O 1
ATOM 2374 N N . LEU D 1 9 ? 38.424 23.145 34.704 1.00 13.65 460 LEU D N 1
ATOM 2375 C CA . LEU D 1 9 ? 38.061 22.287 33.593 1.00 12.85 460 LEU D CA 1
ATOM 2376 C C . LEU D 1 9 ? 38.296 20.825 33.953 1.00 16.00 460 LEU D C 1
ATOM 2377 O O . LEU D 1 9 ? 37.483 19.967 33.607 1.00 14.30 460 LEU D O 1
ATOM 2393 N N A ARG D 1 10 ? 39.397 20.536 34.636 0.51 15.35 461 ARG D N 1
ATOM 2394 N N B ARG D 1 10 ? 39.408 20.540 34.625 0.49 14.95 461 ARG D N 1
ATOM 2395 C CA A ARG D 1 10 ? 39.666 19.171 35.073 0.51 17.42 461 ARG D CA 1
ATOM 2396 C CA B ARG D 1 10 ? 39.682 19.187 35.104 0.49 17.60 461 ARG D CA 1
ATOM 2397 C C A ARG D 1 10 ? 38.564 18.671 36.001 0.51 18.83 461 ARG D C 1
ATOM 2398 C C B ARG D 1 10 ? 38.546 18.687 35.979 0.49 17.88 461 ARG D C 1
ATOM 2399 O O A ARG D 1 10 ? 38.127 17.517 35.906 0.51 15.66 461 ARG D O 1
ATOM 2400 O O B ARG D 1 10 ? 38.073 17.555 35.829 0.49 19.68 461 ARG D O 1
ATOM 2441 N N . GLU D 1 11 ? 38.110 19.527 36.908 1.00 15.46 462 GLU D N 1
ATOM 2442 C CA . GLU D 1 11 ? 37.065 19.137 37.861 1.00 15.86 462 GLU D CA 1
ATOM 2443 C C . GLU D 1 11 ? 35.736 18.909 37.167 1.00 13.26 462 GLU D C 1
ATOM 2444 O O . GLU D 1 11 ? 35.003 17.964 37.477 1.00 14.44 462 GLU D O 1
ATOM 2456 N N . ILE D 1 12 ? 35.378 19.794 36.245 1.00 12.53 463 ILE D N 1
ATOM 2457 C CA . ILE D 1 12 ? 34.152 19.636 35.470 1.00 11.98 463 ILE D CA 1
ATOM 2458 C C . ILE D 1 12 ? 34.206 18.323 34.695 1.00 12.00 463 ILE D C 1
ATOM 2459 O O . ILE D 1 12 ? 33.246 17.540 34.736 1.00 12.46 463 ILE D O 1
ATOM 2475 N N . LYS D 1 13 ? 35.325 18.042 34.038 1.00 12.50 464 LYS D N 1
ATOM 2476 C CA . LYS D 1 13 ? 35.438 16.790 33.288 1.00 13.09 464 LYS D CA 1
ATOM 2477 C C . LYS D 1 13 ? 35.285 15.581 34.205 1.00 12.94 464 LYS D C 1
ATOM 2478 O O . LYS D 1 13 ? 34.604 14.616 33.843 1.00 15.23 464 LYS D O 1
ATOM 2497 N N . GLN D 1 14 ? 35.881 15.619 35.390 1.00 13.81 465 GLN D N 1
ATOM 2498 C CA . GLN D 1 14 ? 35.807 14.483 36.311 1.00 15.31 465 GLN D CA 1
ATOM 2499 C C . GLN D 1 14 ? 34.349 14.295 36.725 1.00 13.10 465 GLN D C 1
ATOM 2500 O O . GLN D 1 14 ? 33.833 13.169 36.748 1.00 15.14 465 GLN D O 1
ATOM 2514 N N . HIS D 1 15 ? 33.656 15.382 37.041 1.00 14.09 466 HIS D N 1
ATOM 2515 C CA . HIS D 1 15 ? 32.232 15.287 37.405 1.00 12.95 466 HIS D CA 1
ATOM 2516 C C . HIS D 1 15 ? 31.398 14.725 36.267 1.00 12.88 466 HIS D C 1
ATOM 2517 O O . HIS D 1 15 ? 30.488 13.905 36.507 1.00 13.88 466 HIS D O 1
ATOM 2532 N N . LEU D 1 16 ? 31.676 15.153 35.046 1.00 12.82 467 LEU D N 1
ATOM 2533 C CA . LEU D 1 16 ? 30.958 14.625 33.879 1.00 13.04 467 LEU D CA 1
ATOM 2534 C C . LEU D 1 16 ? 31.221 13.150 33.648 1.00 15.03 467 LEU D C 1
ATOM 2535 O O . LEU D 1 16 ? 30.308 12.425 33.269 1.00 14.03 467 LEU D O 1
ATOM 2551 N N . LYS D 1 17 ? 32.450 12.702 33.875 1.00 13.59 468 LYS D N 1
ATOM 2552 C CA . LYS D 1 17 ? 32.759 11.277 33.784 1.00 13.70 468 LYS D CA 1
ATOM 2553 C C . LYS D 1 17 ? 31.991 10.494 34.850 1.00 15.44 468 LYS D C 1
ATOM 2554 O O . LYS D 1 17 ? 31.523 9.387 34.594 1.00 15.30 468 LYS D O 1
ATOM 2573 N N . GLN D 1 18 ? 31.866 11.051 36.051 1.00 15.29 469 GLN D N 1
ATOM 2574 C CA . GLN D 1 18 ? 31.123 10.390 37.114 1.00 17.22 469 GLN D CA 1
ATOM 2575 C C . GLN D 1 18 ? 29.647 10.298 36.737 1.00 14.46 469 GLN D C 1
ATOM 2576 O O . GLN D 1 18 ? 28.994 9.270 36.946 1.00 17.28 469 GLN D O 1
ATOM 2590 N N . GLN D 1 19 ? 29.130 11.356 36.131 1.00 13.59 470 GLN D N 1
ATOM 2591 C CA . GLN D 1 19 ? 27.735 11.359 35.705 1.00 14.70 470 GLN D CA 1
ATOM 2592 C C . GLN D 1 19 ? 27.503 10.384 34.561 1.00 15.90 470 GLN D C 1
ATOM 2593 O O . GLN D 1 19 ? 26.454 9.721 34.498 1.00 14.77 470 GLN D O 1
ATOM 2607 N N . GLN D 1 20 ? 28.479 10.289 33.667 1.00 15.95 471 GLN D N 1
ATOM 2608 C CA . GLN D 1 20 ? 28.424 9.338 32.570 1.00 16.42 471 GLN D CA 1
ATOM 2609 C C . GLN D 1 20 ? 28.380 7.918 33.104 1.00 16.80 471 GLN D C 1
ATOM 2610 O O . GLN D 1 20 ? 27.629 7.087 32.591 1.00 17.03 471 GLN D O 1
ATOM 2624 N N . GLU D 1 21 ? 29.159 7.634 34.147 1.00 14.95 472 GLU D N 1
ATOM 2625 C CA . GLU D 1 21 ? 29.113 6.316 34.791 1.00 17.90 472 GLU D CA 1
ATOM 2626 C C . GLU D 1 21 ? 27.752 6.044 35.432 1.00 14.88 472 GLU D C 1
ATOM 2627 O O . GLU D 1 21 ? 27.267 4.924 35.393 1.00 18.62 472 GLU D O 1
ATOM 2639 N N . GLY D 1 22 ? 27.148 7.071 36.015 1.00 16.39 473 GLY D N 1
ATOM 2640 C CA . GLY D 1 22 ? 25.795 6.969 36.531 1.00 15.17 473 GLY D CA 1
ATOM 2641 C C . GLY D 1 22 ? 24.787 6.618 35.449 1.00 16.32 473 GLY D C 1
ATOM 2642 O O . GLY D 1 22 ? 23.922 5.787 35.665 1.00 16.91 473 GLY D O 1
ATOM 2646 N N . LEU D 1 23 ? 24.867 7.260 34.288 1.00 16.64 474 LEU D N 1
ATOM 2647 C CA . LEU D 1 23 ? 23.963 6.910 33.206 1.00 17.50 474 LEU D CA 1
ATOM 2648 C C . LEU D 1 23 ? 24.211 5.478 32.740 1.00 15.66 474 LEU D C 1
ATOM 2649 O O . LEU D 1 23 ? 23.272 4.754 32.450 1.00 16.68 474 LEU D O 1
ATOM 2665 N N A SER D 1 24 ? 25.476 5.081 32.679 0.25 15.45 475 SER D N 1
ATOM 2666 N N B SER D 1 24 ? 25.477 5.082 32.678 0.24 15.47 475 SER D N 1
ATOM 2667 N N C SER D 1 24 ? 25.478 5.074 32.664 0.50 15.27 475 SER D N 1
ATOM 2668 C CA A SER D 1 24 ? 25.824 3.729 32.275 0.25 16.36 475 SER D CA 1
ATOM 2669 C CA B SER D 1 24 ? 25.826 3.729 32.276 0.24 16.38 475 SER D CA 1
ATOM 2670 C CA C SER D 1 24 ? 25.808 3.707 32.276 0.50 15.73 475 SER D CA 1
ATOM 2671 C C A SER D 1 24 ? 25.221 2.717 33.241 0.25 17.96 475 SER D C 1
ATOM 2672 C C B SER D 1 24 ? 25.220 2.718 33.241 0.24 17.95 475 SER D C 1
ATOM 2673 C C C SER D 1 24 ? 25.174 2.730 33.241 0.50 16.32 475 SER D C 1
ATOM 2674 O O A SER D 1 24 ? 24.751 1.657 32.830 0.25 16.00 475 SER D O 1
ATOM 2675 O O B SER D 1 24 ? 24.749 1.659 32.829 0.24 16.00 475 SER D O 1
ATOM 2676 O O C SER D 1 24 ? 24.645 1.702 32.828 0.50 22.23 475 SER D O 1
ATOM 2698 N N . HIS D 1 25 ? 25.257 3.045 34.528 1.00 19.22 476 HIS D N 1
ATOM 2699 C CA . HIS D 1 25 ? 24.685 2.183 35.556 1.00 18.88 476 HIS D CA 1
ATOM 2700 C C . HIS D 1 25 ? 23.171 2.064 35.398 1.00 17.10 476 HIS D C 1
ATOM 2701 O O . HIS D 1 25 ? 22.613 0.973 35.537 1.00 19.65 476 HIS D O 1
ATOM 2716 N N A LEU D 1 26 ? 22.505 3.178 35.093 0.59 18.72 477 LEU D N 1
ATOM 2717 N N B LEU D 1 26 ? 22.522 3.173 35.072 0.41 20.89 477 LEU D N 1
ATOM 2718 C CA A LEU D 1 26 ? 21.070 3.179 34.833 0.59 20.95 477 LEU D CA 1
ATOM 2719 C CA B LEU D 1 26 ? 21.087 3.192 34.872 0.41 20.08 477 LEU D CA 1
ATOM 2720 C C A LEU D 1 26 ? 20.723 2.337 33.626 0.59 20.12 477 LEU D C 1
ATOM 2721 C C B LEU D 1 26 ? 20.683 2.405 33.615 0.41 16.49 477 LEU D C 1
ATOM 2722 O O A LEU D 1 26 ? 19.807 1.531 33.662 0.59 17.64 477 LEU D O 1
ATOM 2723 O O B LEU D 1 26 ? 19.691 1.688 33.614 0.41 25.30 477 LEU D O 1
ATOM 2754 N N . ILE D 1 27 ? 21.472 2.540 32.549 1.00 17.42 478 ILE D N 1
ATOM 2755 C CA . ILE D 1 27 ? 21.273 1.758 31.336 1.00 17.22 478 ILE D CA 1
ATOM 2756 C C . ILE D 1 27 ? 21.473 0.277 31.638 1.00 18.76 478 ILE D C 1
ATOM 2757 O O . ILE D 1 27 ? 20.718 -0.573 31.159 1.00 21.34 478 ILE D O 1
ATOM 2773 N N . SER D 1 28 ? 22.462 -0.035 32.471 1.00 19.82 479 SER D N 1
ATOM 2774 C CA . SER D 1 28 ? 22.711 -1.425 32.849 1.00 20.12 479 SER D CA 1
ATOM 2775 C C . SER D 1 28 ? 21.568 -2.038 33.643 1.00 20.86 479 SER D C 1
ATOM 2776 O O . SER D 1 28 ? 21.252 -3.208 33.446 1.00 25.00 479 SER D O 1
ATOM 2784 N N . ILE D 1 29 ? 20.966 -1.280 34.553 1.00 22.77 480 ILE D N 1
ATOM 2785 C CA . ILE D 1 29 ? 19.842 -1.781 35.340 1.00 25.25 480 ILE D CA 1
ATOM 2786 C C . ILE D 1 29 ? 18.665 -2.105 34.414 1.00 25.19 480 ILE D C 1
ATOM 2787 O O . ILE D 1 29 ? 18.010 -3.148 34.561 1.00 26.51 480 ILE D O 1
ATOM 2803 N N . ILE D 1 30 ? 18.413 -1.205 33.463 1.00 22.82 481 ILE D N 1
ATOM 2804 C CA . ILE D 1 30 ? 17.396 -1.410 32.437 1.00 21.67 481 ILE D CA 1
ATOM 2805 C C . ILE D 1 30 ? 17.702 -2.617 31.565 1.00 25.40 481 ILE D C 1
ATOM 2806 O O . ILE D 1 30 ? 16.838 -3.475 31.372 1.00 26.91 481 ILE D O 1
ATOM 2822 N N . LYS D 1 31 ? 18.934 -2.718 31.071 1.00 24.98 482 LYS D N 1
ATOM 2823 C CA . LYS D 1 31 ? 19.321 -3.892 30.293 1.00 24.75 482 LYS D CA 1
ATOM 2824 C C . LYS D 1 31 ? 19.151 -5.185 31.081 1.00 24.79 482 LYS D C 1
ATOM 2825 O O . LYS D 1 31 ? 18.698 -6.191 30.545 1.00 27.94 482 LYS D O 1
ATOM 2844 N N . ASP D 1 32 ? 19.480 -5.147 32.367 1.00 26.18 483 ASP D N 1
ATOM 2845 C CA . ASP D 1 32 ? 19.362 -6.341 33.205 1.00 30.27 483 ASP D CA 1
ATOM 2846 C C . ASP D 1 32 ? 17.898 -6.768 33.392 1.00 28.59 483 ASP D C 1
ATOM 2847 O O . ASP D 1 32 ? 17.600 -7.953 33.572 1.00 33.37 483 ASP D O 1
ATOM 2856 N N . ASP D 1 33 ? 16.984 -5.802 33.361 1.00 28.33 484 ASP D N 1
ATOM 2857 C CA . ASP D 1 33 ? 15.560 -6.098 33.491 1.00 28.01 484 ASP D CA 1
ATOM 2858 C C . ASP D 1 33 ? 14.966 -6.566 32.176 1.00 33.07 484 ASP D C 1
ATOM 2859 O O . ASP D 1 33 ? 13.893 -7.180 32.143 1.00 35.64 484 ASP D O 1
ATOM 2868 N N . LEU D 1 34 ? 15.669 -6.282 31.093 1.00 19.14 485 LEU D N 1
ATOM 2869 C CA . LEU D 1 34 ? 15.248 -6.675 29.760 1.00 17.18 485 LEU D CA 1
ATOM 2870 C C . LEU D 1 34 ? 16.032 -7.863 29.191 1.00 23.27 485 LEU D C 1
ATOM 2871 O O . LEU D 1 34 ? 15.658 -8.407 28.159 1.00 33.54 485 LEU D O 1
ATOM 2887 N N . GLU D 1 35 ? 17.128 -8.246 29.842 1.00 43.96 486 GLU D N 1
ATOM 2888 C CA . GLU D 1 35 ? 18.062 -9.206 29.253 1.00 42.27 486 GLU D CA 1
ATOM 2889 C C . GLU D 1 35 ? 17.473 -10.594 28.979 1.00 42.72 486 GLU D C 1
ATOM 2890 O O . GLU D 1 35 ? 17.959 -11.315 28.106 1.00 43.44 486 GLU D O 1
ATOM 2902 N N . ASP D 1 36 ? 16.435 -10.972 29.718 1.00 42.88 487 ASP D N 1
ATOM 2903 C CA . ASP D 1 36 ? 15.881 -12.328 29.610 1.00 43.94 487 ASP D CA 1
ATOM 2904 C C . ASP D 1 36 ? 14.793 -12.442 28.549 1.00 43.88 487 ASP D C 1
ATOM 2905 O O . ASP D 1 36 ? 14.232 -13.519 28.335 1.00 45.07 487 ASP D O 1
ATOM 2914 N N . ILE D 1 37 ? 14.495 -11.332 27.886 1.00 43.09 488 ILE D N 1
ATOM 2915 C CA . ILE D 1 37 ? 13.530 -11.323 26.793 1.00 43.72 488 ILE D CA 1
ATOM 2916 C C . ILE D 1 37 ? 14.130 -12.001 25.555 1.00 44.53 488 ILE D C 1
ATOM 2917 O O . ILE D 1 37 ? 15.174 -11.583 25.055 1.00 44.44 488 ILE D O 1
ATOM 2933 N N . LYS D 1 38 ? 13.471 -13.049 25.065 1.00 45.90 489 LYS D N 1
ATOM 2934 C CA . LYS D 1 38 ? 14.009 -13.849 23.960 1.00 47.41 489 LYS D CA 1
ATOM 2935 C C . LYS D 1 38 ? 13.467 -13.387 22.603 1.00 48.76 489 LYS D C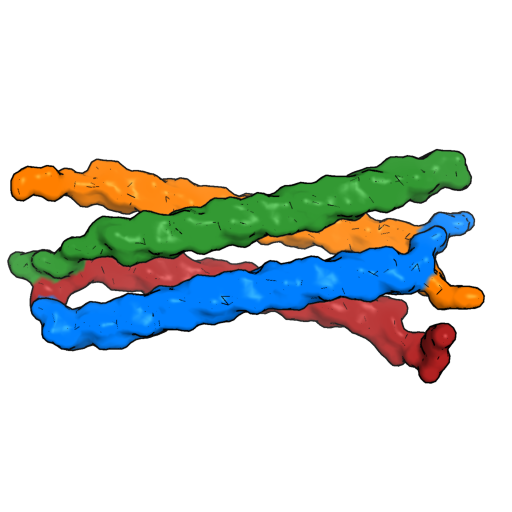 1
ATOM 2936 O O . LYS D 1 38 ? 14.137 -13.503 21.578 1.00 50.20 489 LYS D O 1
ATOM 2955 N N . LEU D 1 39 ? 12.249 -12.855 22.629 1.00 48.97 490 LEU D N 1
ATOM 2956 C CA . LEU D 1 39 ? 11.525 -12.392 21.445 1.00 51.04 490 LEU D CA 1
ATOM 2957 C C . LEU D 1 39 ? 10.913 -11.040 21.778 1.00 75.02 490 LEU D C 1
ATOM 2958 O O . LEU D 1 39 ? 11.109 -10.522 22.872 1.00 73.19 490 LEU D O 1
ATOM 2974 N N . VAL D 1 40 ? 10.160 -10.483 20.835 1.00 50.02 491 VAL D N 1
ATOM 2975 C CA . VAL D 1 40 ? 9.244 -9.376 21.124 1.00 55.91 491 VAL D CA 1
ATOM 2976 C C . VAL D 1 40 ? 8.054 -9.397 20.169 1.00 51.64 491 VAL D C 1
ATOM 2977 O O . VAL D 1 40 ? 8.156 -8.975 19.017 1.00 103.18 491 VAL D O 1
#

Radius of gyration: 19.36 Å; Cα contacts (8 Å, |Δi|>4): 117; chains: 4; bounding box: 56×59×20 Å

Organism: Homo sapiens (NCBI:txid9606)

Foldseek 3Di:
DDDDDVVVVVVVVVVVVVVVVVVVVVVVVVVVVVVVVVVD/DDDDDPCVVVVVVVVVVVVVVVVVVVVVVVVVVVVVDDDD/DDDDDVVVVVVVVVVVVVVVVVVVVVVVVVVVVVVVVVVD/DDDPCPVVVVVVVVVVVVVVVVVVVVVVVVCVVVVPDPDD

Sequence (160 aa):
SYYIDADLLRREIKQHLKKQQQEGLSSHLLISIIKDDLEDIKLVVSYYIIDADLLREIKQHLKKQQQQEGLSHLISSIIKDDLEDIKLVSYYIDADLLREIKQHLKKQQQEGLLSSHLISSIIKDDLEDIKLVSYYIDADLLRREIKQHLKQQQEGLSSSHLLISIIKDDLEDIKLV

B-factor: mean 27.87, std 14.91, range [8.65, 103.18]

Secondary structure (DSSP, 8-state):
--EEEHHHHHHHHHHHHHHHHHHHHHHHHHHHHHHHGGG-/--EEETTHHHHHHHHHHHHHHHHHHHHHHHHHHHHH----/-EE--HHHHHHHHHHHHHHHHHHHHHHHHHHHHHHHHHT-/-EETTHHHHHHHHHHHHHHHHHHHHHHHHHHHHHTT----

GO terms:
  GO:0005635 nuclear envelope (C, TAS)
  GO:0005515 protein binding (F, IPI)
  GO:0005635 nuclear envelope (C, IDA)